Protein AF-E4KNE4-F1 (afdb_monomer)

pLDDT: mean 92.53, std 7.63, range [49.41, 98.31]

Organism: NCBI:txid908337

Radius of gyration: 18.76 Å; Cα contacts (8 Å, |Δi|>4): 241; chains: 1; bounding box: 46×38×56 Å

Mean predicted aligned error: 4.32 Å

Solvent-acce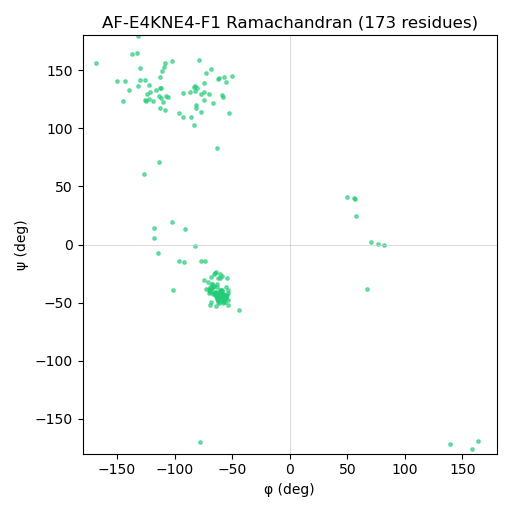ssible surface area (backbone atoms only — not comparable to full-atom values): 9896 Å² total; per-residue (Å²): 133,88,67,91,69,74,70,40,79,49,61,38,44,57,36,98,84,71,42,60,53,45,26,39,52,56,30,75,27,98,87,71,59,53,31,69,47,72,58,52,60,76,44,98,45,29,33,77,43,57,69,45,42,33,38,30,31,17,30,42,90,98,54,81,66,39,79,70,31,33,31,38,28,52,93,82,43,75,47,70,71,48,53,71,67,61,55,60,71,41,33,68,60,39,46,71,41,45,66,60,52,36,53,47,49,50,51,53,44,50,52,54,52,50,51,52,36,69,75,46,79,42,68,74,50,46,52,58,48,49,54,54,57,55,62,48,73,76,63,90,42,58,66,60,48,49,53,53,42,39,51,46,62,74,38,45,69,59,50,53,53,52,49,54,52,52,51,54,53,50,52,68,75,76,111

Secondary structure (DSSP, 8-state):
---SS--EEEE-B--TTS--EEEEEEEEETTTEEEEEEPPPSBTTEEEE-SEEEEEEEB-TTSPPEEEEEEEEETTEEE-S--HHHHHHTHHHHHHTHHHHHHHHHHHHHHHHHHHHHHS--HHHHHHHHHHHHHHTT---HHHHHHHHHHHHHHHHHHHHHHHHHHHHHHHHH-

Structure (mmCIF, N/CA/C/O backbone):
data_AF-E4KNE4-F1
#
_entry.id   AF-E4KNE4-F1
#
loop_
_atom_site.group_PDB
_atom_site.id
_atom_site.type_symbol
_atom_site.label_atom_id
_atom_site.label_alt_id
_atom_site.label_comp_id
_atom_site.label_asym_id
_atom_site.label_entity_id
_atom_site.label_seq_id
_atom_site.pdbx_PDB_ins_code
_atom_site.Cartn_x
_atom_site.Cartn_y
_atom_site.Cartn_z
_atom_site.occupancy
_atom_site.B_iso_or_equiv
_atom_site.auth_seq_id
_atom_site.auth_comp_id
_atom_site.auth_asym_id
_atom_site.auth_atom_id
_atom_site.pdbx_PDB_model_num
ATOM 1 N N . MET A 1 1 ? -19.842 3.241 2.402 1.00 55.75 1 MET A N 1
ATOM 2 C CA . MET A 1 1 ? -19.064 4.285 1.711 1.00 55.75 1 MET A CA 1
ATOM 3 C C . MET A 1 1 ? -18.418 3.631 0.507 1.00 55.75 1 MET A C 1
ATOM 5 O O . MET A 1 1 ? -17.665 2.681 0.690 1.00 55.75 1 MET A O 1
ATOM 9 N N . GLU A 1 2 ? -18.803 4.044 -0.694 1.00 63.12 2 GLU A N 1
ATOM 10 C CA . GLU A 1 2 ? -18.171 3.589 -1.934 1.00 63.12 2 GLU A CA 1
ATOM 11 C C . GLU A 1 2 ? -16.804 4.280 -2.048 1.00 63.12 2 GLU A C 1
ATOM 13 O O . GLU A 1 2 ? -16.702 5.474 -1.768 1.00 63.12 2 GLU A O 1
ATOM 18 N N . ARG A 1 3 ? -15.737 3.525 -2.335 1.00 76.75 3 ARG A N 1
ATOM 19 C CA . ARG A 1 3 ? -14.383 4.087 -2.478 1.00 76.75 3 ARG A CA 1
ATOM 20 C C . ARG A 1 3 ? -14.231 4.661 -3.882 1.00 76.75 3 ARG A C 1
ATOM 22 O O . ARG A 1 3 ? -14.622 3.998 -4.840 1.00 76.75 3 ARG A O 1
ATOM 29 N N . ARG A 1 4 ? -13.644 5.854 -4.008 1.00 79.69 4 ARG A N 1
ATOM 30 C CA . ARG A 1 4 ? -13.434 6.511 -5.308 1.00 79.69 4 ARG A CA 1
ATOM 31 C C . ARG A 1 4 ? -12.396 5.756 -6.132 1.00 79.69 4 ARG A C 1
ATOM 33 O O . ARG A 1 4 ? -12.545 5.609 -7.343 1.00 79.69 4 ARG A O 1
ATOM 40 N N . PHE A 1 5 ? -11.362 5.253 -5.463 1.00 82.12 5 PHE A N 1
ATOM 41 C CA . PHE A 1 5 ? -10.345 4.398 -6.063 1.00 82.12 5 PHE A CA 1
ATOM 42 C C . PHE A 1 5 ? -10.740 2.934 -5.881 1.00 82.12 5 PHE A C 1
ATOM 44 O O . PHE A 1 5 ? -10.730 2.408 -4.767 1.00 82.12 5 PHE A O 1
ATOM 51 N N . SER A 1 6 ? -11.104 2.277 -6.983 1.00 81.44 6 SER A N 1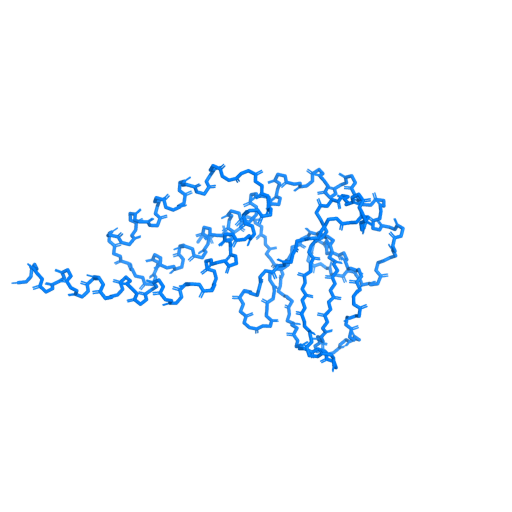
ATOM 52 C CA . SER A 1 6 ? -11.435 0.851 -6.986 1.00 81.44 6 SER A CA 1
ATOM 53 C C . SER A 1 6 ? -10.154 0.018 -6.925 1.00 81.44 6 SER A C 1
ATOM 55 O O . SER A 1 6 ? -9.371 0.058 -7.876 1.00 81.44 6 SER A O 1
ATOM 57 N N . PRO A 1 7 ? -9.916 -0.736 -5.840 1.00 89.00 7 PRO A N 1
ATOM 58 C CA . PRO A 1 7 ? -8.730 -1.563 -5.755 1.00 89.00 7 PRO A CA 1
ATOM 59 C C . PRO A 1 7 ? -8.873 -2.861 -6.537 1.00 89.00 7 PRO A C 1
ATOM 61 O O . PRO A 1 7 ? -9.969 -3.390 -6.725 1.00 89.00 7 PRO A O 1
ATOM 64 N N . ASN A 1 8 ? -7.723 -3.435 -6.861 1.00 92.38 8 ASN A N 1
ATOM 65 C CA . ASN A 1 8 ? -7.583 -4.840 -7.197 1.00 92.38 8 ASN A CA 1
ATOM 66 C C . ASN A 1 8 ? -6.836 -5.535 -6.059 1.00 92.38 8 ASN A C 1
ATOM 68 O O . ASN A 1 8 ? -6.042 -4.920 -5.345 1.00 92.38 8 ASN A O 1
ATOM 72 N N . TYR A 1 9 ? -7.085 -6.826 -5.884 1.00 94.94 9 TYR A N 1
ATOM 73 C CA . TYR A 1 9 ? -6.449 -7.602 -4.829 1.00 94.94 9 TYR A CA 1
ATOM 74 C C . TYR A 1 9 ? -5.493 -8.619 -5.432 1.00 94.94 9 TYR A C 1
ATOM 76 O O . TYR A 1 9 ? -5.874 -9.417 -6.287 1.00 94.94 9 TYR A O 1
ATOM 84 N N . LEU A 1 10 ? -4.248 -8.592 -4.967 1.00 96.31 10 LEU A N 1
ATOM 85 C CA . LEU A 1 10 ? -3.230 -9.562 -5.333 1.00 96.31 10 LEU A CA 1
ATOM 86 C C . LEU A 1 10 ? -2.951 -10.469 -4.139 1.00 96.31 10 LEU A C 1
ATOM 88 O O . LEU A 1 10 ? -2.443 -10.014 -3.115 1.00 96.31 10 LEU A O 1
ATOM 92 N N . SER A 1 11 ? -3.250 -11.756 -4.288 1.00 97.31 11 SER A N 1
ATOM 93 C CA . SER A 1 11 ? -2.850 -12.775 -3.322 1.00 97.31 11 SER A CA 1
ATOM 94 C C . SER A 1 11 ? -1.449 -13.296 -3.641 1.00 97.31 11 SER A C 1
ATOM 96 O O . SER A 1 11 ? -1.154 -13.652 -4.782 1.00 97.31 11 SER A O 1
ATOM 98 N N . LEU A 1 12 ? -0.581 -13.353 -2.636 1.00 97.56 12 LEU A N 1
ATOM 99 C CA . LEU A 1 12 ? 0.756 -13.919 -2.721 1.00 97.56 12 LEU A CA 1
ATOM 100 C C . LEU A 1 12 ? 1.015 -14.872 -1.555 1.00 97.56 12 LEU A C 1
ATOM 102 O O . LEU A 1 12 ? 0.764 -14.544 -0.392 1.00 97.56 12 LEU A O 1
ATOM 106 N N . SER A 1 13 ? 1.615 -16.017 -1.860 1.00 97.38 13 SER A N 1
ATOM 107 C CA . SER A 1 13 ? 2.310 -16.844 -0.876 1.00 97.38 13 SER A CA 1
ATOM 108 C C . SER A 1 13 ? 3.831 -16.653 -0.984 1.00 97.38 13 SER A C 1
ATOM 110 O O . SER A 1 13 ? 4.319 -16.205 -2.031 1.00 97.38 13 SER A O 1
ATOM 112 N N . PRO A 1 14 ? 4.595 -16.958 0.083 1.00 96.44 14 PRO A N 1
ATOM 113 C CA . PRO A 1 14 ? 6.054 -16.893 0.051 1.00 96.44 14 PRO A CA 1
ATOM 114 C C . PRO A 1 14 ? 6.653 -17.766 -1.057 1.00 96.44 14 PRO A C 1
ATOM 116 O O . PRO A 1 14 ? 6.116 -18.829 -1.371 1.00 96.44 14 PRO A O 1
ATOM 119 N N . GLY A 1 15 ? 7.742 -17.292 -1.666 1.00 89.62 15 GLY A N 1
ATOM 120 C CA . GLY A 1 15 ? 8.551 -18.064 -2.608 1.00 89.62 15 GLY A CA 1
ATOM 121 C C . GLY A 1 15 ? 9.479 -19.073 -1.924 1.00 89.62 15 GLY A C 1
ATOM 122 O O . GLY A 1 15 ? 9.408 -19.298 -0.720 1.00 89.62 15 GLY A O 1
ATOM 123 N N . GLU A 1 16 ? 10.396 -19.655 -2.702 1.00 89.00 16 GLU A N 1
ATOM 124 C CA . GLU A 1 16 ? 11.432 -20.578 -2.198 1.00 89.00 16 GLU A CA 1
ATOM 125 C C . GLU A 1 16 ? 12.363 -19.933 -1.158 1.00 89.00 16 GLU A C 1
ATOM 127 O O . GLU A 1 16 ? 12.939 -20.626 -0.327 1.00 89.00 16 GLU A O 1
ATOM 132 N N . ASP A 1 17 ? 12.512 -18.608 -1.198 1.00 93.69 17 ASP A N 1
ATOM 133 C CA . ASP A 1 17 ? 13.310 -17.825 -0.254 1.00 93.69 17 ASP A CA 1
ATOM 134 C C . ASP A 1 17 ? 12.500 -17.318 0.955 1.00 93.69 17 ASP A C 1
ATOM 136 O O . ASP A 1 17 ? 12.975 -16.438 1.676 1.00 93.69 17 ASP A O 1
ATOM 140 N N . ASP A 1 18 ? 11.291 -17.860 1.153 1.00 93.56 18 ASP A N 1
ATOM 141 C CA . ASP A 1 18 ? 10.323 -17.511 2.202 1.00 93.56 18 ASP A CA 1
ATOM 142 C C . ASP A 1 18 ? 9.913 -16.026 2.203 1.00 93.56 18 ASP A C 1
ATOM 144 O O . ASP A 1 18 ? 9.491 -15.454 3.209 1.00 93.56 18 ASP A O 1
ATOM 148 N N . LYS A 1 19 ? 10.026 -15.360 1.046 1.00 95.44 19 LYS A N 1
ATOM 149 C CA . LYS A 1 19 ? 9.662 -13.949 0.898 1.00 95.44 19 LYS A CA 1
ATOM 150 C C . LYS A 1 19 ? 8.455 -13.773 -0.002 1.00 95.44 19 LYS A C 1
ATOM 152 O O . LYS A 1 19 ? 8.282 -14.439 -1.022 1.00 95.44 19 LYS A O 1
ATOM 157 N N . LYS A 1 20 ? 7.643 -12.787 0.363 1.00 96.94 20 LYS A N 1
ATOM 158 C CA . LYS A 1 20 ? 6.603 -12.188 -0.472 1.00 96.94 20 LYS A CA 1
ATOM 159 C C . LYS A 1 20 ? 6.551 -10.695 -0.179 1.00 96.94 20 LYS A C 1
ATOM 161 O O . LYS A 1 20 ? 6.729 -10.292 0.970 1.00 96.94 20 LYS A O 1
ATOM 166 N N . TRP A 1 21 ? 6.365 -9.882 -1.208 1.00 97.81 21 TRP A N 1
ATOM 167 C CA . TRP A 1 21 ? 6.156 -8.447 -1.054 1.00 97.81 21 TRP A CA 1
ATOM 168 C C . TRP A 1 21 ? 5.691 -7.816 -2.362 1.00 97.81 21 TRP A C 1
ATOM 170 O O . TRP A 1 21 ? 5.990 -8.290 -3.462 1.00 97.81 21 TRP A O 1
ATOM 180 N N . VAL A 1 22 ? 5.013 -6.684 -2.212 1.00 98.25 22 VAL A N 1
ATOM 181 C CA . VAL A 1 22 ? 4.649 -5.777 -3.296 1.00 98.25 22 VAL A CA 1
ATOM 182 C C . VAL A 1 22 ? 5.239 -4.415 -2.961 1.00 98.25 22 VAL A C 1
ATOM 184 O O . VAL A 1 22 ? 5.005 -3.890 -1.874 1.00 98.25 22 VAL A O 1
ATOM 187 N N . ALA A 1 23 ? 6.026 -3.853 -3.872 1.00 97.94 23 ALA A N 1
ATOM 188 C CA . ALA A 1 23 ? 6.560 -2.507 -3.742 1.00 97.94 23 ALA A CA 1
ATOM 189 C C . ALA A 1 23 ? 6.057 -1.650 -4.897 1.00 97.94 23 ALA A C 1
ATOM 191 O O . ALA A 1 23 ? 6.267 -1.989 -6.057 1.00 97.94 23 ALA A O 1
ATOM 192 N N . GLU A 1 24 ? 5.411 -0.538 -4.587 1.00 97.69 24 GLU A N 1
ATOM 193 C CA . GLU A 1 24 ? 5.006 0.450 -5.575 1.00 97.69 24 GLU A CA 1
ATOM 194 C C . GLU A 1 24 ? 6.193 1.349 -5.932 1.00 97.69 24 GLU A C 1
ATOM 196 O O . GLU A 1 24 ? 6.931 1.803 -5.052 1.00 97.69 24 GLU A O 1
ATOM 201 N N . ILE A 1 25 ? 6.395 1.596 -7.225 1.00 97.44 25 ILE A N 1
ATOM 202 C CA . ILE A 1 25 ? 7.369 2.569 -7.709 1.00 97.44 25 ILE A CA 1
ATOM 203 C C . ILE A 1 25 ? 6.727 3.951 -7.614 1.00 97.44 25 ILE A C 1
ATOM 205 O O . ILE A 1 25 ? 5.691 4.201 -8.230 1.00 97.44 25 ILE A O 1
ATOM 209 N N . THR A 1 26 ? 7.338 4.849 -6.841 1.00 95.81 26 THR A N 1
ATOM 210 C CA . THR A 1 26 ? 6.769 6.178 -6.547 1.00 95.81 26 THR A CA 1
ATOM 211 C C . THR A 1 26 ? 7.581 7.334 -7.121 1.00 95.81 26 THR A C 1
ATOM 213 O O . THR A 1 26 ? 7.125 8.472 -7.116 1.00 95.81 26 THR A O 1
ATOM 216 N N . GLY A 1 27 ? 8.763 7.063 -7.673 1.00 94.75 27 GLY A N 1
ATOM 217 C CA . GLY A 1 27 ? 9.581 8.082 -8.317 1.00 94.75 27 GLY A CA 1
ATOM 218 C C . GLY A 1 27 ? 11.029 7.641 -8.515 1.00 94.75 27 GLY A C 1
ATOM 219 O O . GLY A 1 27 ? 11.347 6.462 -8.341 1.00 94.75 27 GLY A O 1
ATOM 220 N N . PRO A 1 28 ? 11.920 8.569 -8.888 1.00 94.06 28 PRO A N 1
ATOM 221 C CA . PRO A 1 28 ? 13.344 8.295 -9.005 1.00 94.06 28 PRO A CA 1
ATOM 222 C C . PRO A 1 28 ? 14.001 8.146 -7.626 1.00 94.06 28 PRO A C 1
ATOM 224 O O . PRO A 1 28 ? 13.622 8.812 -6.665 1.00 94.06 28 PRO A O 1
ATOM 227 N N . ASP A 1 29 ? 15.026 7.300 -7.550 1.00 92.19 29 ASP A N 1
ATOM 228 C CA . ASP A 1 29 ? 15.944 7.217 -6.409 1.00 92.19 29 ASP A CA 1
ATOM 229 C C . ASP A 1 29 ? 17.379 7.485 -6.893 1.00 92.19 29 ASP A C 1
ATOM 231 O O . ASP A 1 29 ? 17.798 6.890 -7.894 1.00 92.19 29 ASP A O 1
ATOM 235 N N . PRO A 1 30 ? 18.143 8.364 -6.221 1.00 84.25 30 PRO A N 1
ATOM 236 C CA . PRO A 1 30 ? 19.484 8.743 -6.666 1.00 84.25 30 PRO A CA 1
ATOM 237 C C . PRO A 1 30 ? 20.496 7.587 -6.616 1.00 84.25 30 PRO A C 1
ATOM 239 O O . PRO A 1 30 ? 21.447 7.580 -7.393 1.00 84.25 30 PRO A O 1
ATOM 242 N N . ASN A 1 31 ? 20.282 6.592 -5.752 1.00 87.75 31 ASN A N 1
ATOM 2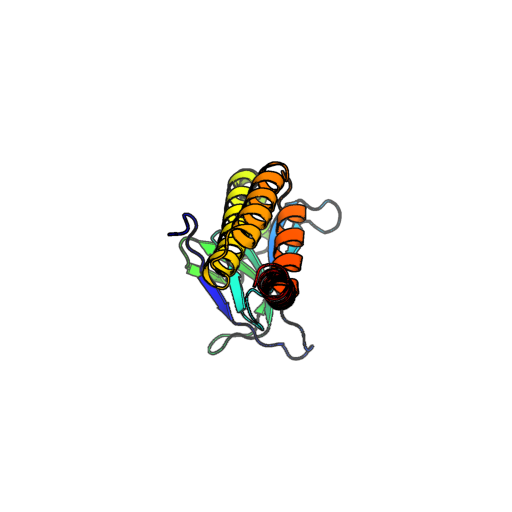43 C CA . ASN A 1 31 ? 21.198 5.474 -5.528 1.00 87.75 31 ASN A CA 1
ATOM 244 C C . ASN A 1 31 ? 20.736 4.195 -6.240 1.00 87.75 31 ASN A C 1
ATOM 246 O O . ASN A 1 31 ? 21.541 3.453 -6.800 1.00 87.75 31 ASN A O 1
ATOM 250 N N . PHE A 1 32 ? 19.428 3.936 -6.237 1.00 82.69 32 PHE A N 1
ATOM 251 C CA . PHE A 1 32 ? 18.824 2.680 -6.689 1.00 82.69 32 PHE A CA 1
ATOM 252 C C . PHE A 1 32 ? 17.885 2.844 -7.886 1.00 82.69 32 PHE A C 1
ATOM 254 O O . PHE A 1 32 ? 17.115 1.925 -8.184 1.00 82.69 32 PHE A O 1
ATOM 261 N N . ARG A 1 33 ? 17.940 4.002 -8.561 1.00 88.25 33 ARG A N 1
ATOM 262 C CA . ARG A 1 33 ? 17.145 4.418 -9.733 1.00 88.25 33 ARG A CA 1
ATOM 263 C C . ARG A 1 33 ? 15.654 4.614 -9.472 1.00 88.25 33 ARG A C 1
ATOM 265 O O . ARG A 1 33 ? 15.095 5.572 -9.994 1.00 88.25 33 ARG A O 1
ATOM 272 N N . PHE A 1 34 ? 15.032 3.774 -8.648 1.00 95.00 34 PHE A N 1
ATOM 273 C CA . PHE A 1 34 ? 13.605 3.826 -8.330 1.00 95.00 34 PHE A CA 1
ATOM 274 C C . PHE A 1 34 ? 13.353 3.894 -6.827 1.00 95.00 34 PHE A C 1
ATOM 276 O O . PHE A 1 34 ? 13.752 2.978 -6.094 1.00 95.00 34 PHE A O 1
ATOM 283 N N . LYS A 1 35 ? 12.615 4.924 -6.403 1.00 95.06 35 LYS A N 1
ATOM 284 C CA . LYS A 1 35 ? 12.023 5.015 -5.071 1.00 95.06 35 LYS A CA 1
ATOM 285 C C . LYS A 1 35 ? 10.900 3.989 -5.001 1.00 95.06 35 LYS A C 1
ATOM 287 O O . LYS A 1 35 ? 10.057 3.904 -5.897 1.00 95.06 35 LYS A O 1
ATOM 292 N N . ARG A 1 36 ? 10.939 3.178 -3.949 1.00 95.19 36 ARG A N 1
ATOM 293 C CA . ARG A 1 36 ? 10.038 2.050 -3.721 1.00 95.19 36 ARG A CA 1
ATOM 294 C C . ARG A 1 36 ? 9.364 2.208 -2.376 1.00 95.19 36 ARG A C 1
ATOM 296 O O . ARG A 1 36 ? 10.043 2.390 -1.371 1.00 95.19 36 ARG A O 1
ATOM 303 N N . VAL A 1 37 ? 8.046 2.083 -2.369 1.00 96.06 37 VAL A N 1
ATOM 304 C CA . VAL A 1 37 ? 7.248 2.029 -1.146 1.00 96.06 37 VAL A CA 1
ATOM 305 C C . VAL A 1 37 ? 6.650 0.634 -1.045 1.00 96.06 37 VAL A C 1
ATOM 307 O O . VAL A 1 37 ? 5.904 0.205 -1.922 1.00 96.06 37 VAL A O 1
ATOM 310 N N . PHE A 1 38 ? 7.012 -0.101 0.005 1.00 96.81 38 PHE A N 1
ATOM 311 C CA . PHE A 1 38 ? 6.468 -1.434 0.250 1.00 96.81 38 PHE A CA 1
ATOM 312 C C . PHE A 1 38 ? 5.036 -1.320 0.758 1.00 96.81 38 PHE A C 1
ATOM 314 O O . PHE A 1 38 ? 4.779 -0.651 1.759 1.00 96.81 38 PHE A O 1
ATOM 321 N N . LEU A 1 39 ? 4.112 -1.982 0.068 1.00 97.31 39 LEU A N 1
ATOM 322 C CA . LEU A 1 39 ? 2.715 -1.993 0.462 1.00 97.31 39 LEU A CA 1
ATOM 323 C C . LEU A 1 39 ? 2.521 -2.898 1.684 1.00 97.31 39 LEU A C 1
ATOM 325 O O . LEU A 1 39 ? 3.099 -3.991 1.732 1.00 97.31 39 LEU A O 1
ATOM 329 N N . PRO A 1 40 ? 1.702 -2.484 2.664 1.00 97.00 40 PRO A N 1
ATOM 330 C CA . PRO A 1 40 ? 1.298 -3.376 3.734 1.00 97.00 40 PRO A CA 1
ATOM 331 C C . PRO A 1 40 ? 0.387 -4.488 3.201 1.00 97.00 40 PRO A C 1
ATOM 333 O O . PRO A 1 40 ? -0.360 -4.306 2.239 1.00 97.00 40 PRO A O 1
ATOM 336 N N . GLU A 1 41 ? 0.434 -5.638 3.867 1.00 95.88 41 GLU A N 1
ATOM 337 C CA . GLU A 1 41 ? -0.573 -6.686 3.711 1.00 95.88 41 GLU A CA 1
ATOM 338 C C . GLU A 1 41 ? -1.907 -6.169 4.269 1.00 95.88 41 GLU A C 1
ATOM 340 O O . GLU A 1 41 ? -1.981 -5.768 5.431 1.00 95.88 41 GLU A O 1
ATOM 345 N N . PHE A 1 42 ? -2.946 -6.151 3.432 1.00 92.25 42 PHE A N 1
ATOM 346 C CA . PHE A 1 42 ? -4.311 -5.811 3.838 1.00 92.25 42 PHE A CA 1
ATOM 347 C C . PHE A 1 42 ? -4.898 -6.925 4.714 1.00 92.25 42 PHE A C 1
ATOM 349 O O . PHE A 1 42 ? -5.489 -6.671 5.760 1.00 92.25 42 PHE A O 1
ATOM 356 N N . GLU A 1 43 ? -4.638 -8.164 4.303 1.00 92.19 43 GLU A N 1
ATOM 357 C CA . GLU A 1 43 ? -4.806 -9.400 5.065 1.00 92.19 43 GLU A CA 1
ATOM 358 C C . GLU A 1 43 ? -3.567 -10.277 4.818 1.00 92.19 43 GLU A C 1
ATOM 360 O O . GLU A 1 43 ? -2.833 -10.016 3.861 1.00 92.19 43 GLU A O 1
ATOM 365 N N . PRO A 1 44 ? -3.299 -11.319 5.625 1.00 94.44 44 PRO A N 1
ATOM 366 C CA . PRO A 1 44 ? -2.153 -12.195 5.401 1.00 94.44 44 PRO A CA 1
ATOM 367 C C . PRO A 1 44 ? -2.099 -12.754 3.968 1.00 94.44 44 PRO A C 1
ATOM 369 O O . PRO A 1 44 ? -2.922 -13.563 3.554 1.00 94.44 44 PRO A O 1
ATOM 372 N N . GLY A 1 45 ? -1.089 -12.332 3.210 1.00 95.69 45 GLY A N 1
ATOM 373 C CA . GLY A 1 45 ? -0.867 -12.682 1.808 1.00 95.69 45 GLY A CA 1
ATOM 374 C C . GLY A 1 45 ? -1.680 -11.872 0.806 1.00 95.69 45 GLY A C 1
ATOM 375 O O . GLY A 1 45 ? -1.512 -12.094 -0.385 1.00 95.69 45 GLY A O 1
ATOM 376 N N . LEU A 1 46 ? -2.522 -10.937 1.234 1.00 97.12 46 LEU A N 1
ATOM 377 C CA . LEU A 1 46 ? -3.380 -10.147 0.361 1.00 97.12 46 LEU A CA 1
ATOM 378 C C . LEU A 1 46 ? -2.908 -8.693 0.312 1.00 97.12 46 LEU A C 1
ATOM 380 O O . LEU A 1 46 ? -2.848 -8.010 1.333 1.00 97.12 46 LEU A O 1
ATOM 384 N N . TYR A 1 47 ? -2.618 -8.205 -0.889 1.00 97.38 47 TYR A N 1
ATOM 385 C CA . TYR A 1 47 ? -2.198 -6.828 -1.130 1.00 97.38 47 TYR A CA 1
ATOM 386 C C . TYR A 1 47 ? -3.270 -6.082 -1.909 1.00 97.38 47 TYR A C 1
ATOM 388 O O . TYR A 1 47 ? -3.781 -6.582 -2.913 1.00 97.38 47 TYR A O 1
ATOM 396 N N . GLU A 1 48 ? -3.579 -4.867 -1.466 1.00 95.81 48 GLU A N 1
ATOM 397 C CA . GLU A 1 48 ? -4.440 -3.957 -2.212 1.00 95.81 48 GLU A CA 1
ATOM 398 C C . GLU A 1 48 ? -3.599 -3.167 -3.228 1.00 95.81 48 GLU A C 1
ATOM 400 O O . GLU A 1 48 ? -2.795 -2.314 -2.849 1.00 95.81 48 GLU A O 1
ATOM 405 N N . ILE A 1 49 ? -3.771 -3.464 -4.516 1.00 95.75 49 ILE A N 1
ATOM 406 C CA . ILE A 1 49 ? -3.047 -2.848 -5.636 1.00 95.75 49 ILE A CA 1
ATOM 407 C C . ILE A 1 49 ? -3.984 -1.972 -6.471 1.00 95.75 49 ILE A C 1
ATOM 409 O O . ILE A 1 49 ? -5.183 -2.223 -6.574 1.00 95.75 49 ILE A O 1
ATOM 413 N N . HIS A 1 50 ? -3.433 -0.925 -7.071 1.00 94.94 50 HIS A N 1
ATOM 414 C CA . HIS A 1 50 ? -4.177 0.059 -7.856 1.00 94.94 50 HIS A CA 1
ATOM 415 C C . HIS A 1 50 ? -3.470 0.286 -9.186 1.00 94.94 50 HIS A C 1
ATOM 417 O O . HIS A 1 50 ? -2.441 -0.331 -9.448 1.00 94.94 50 HIS A O 1
ATOM 423 N N . ASP A 1 51 ? -4.017 1.148 -10.036 1.00 93.81 51 ASP A N 1
ATOM 424 C CA . ASP A 1 51 ? -3.309 1.557 -11.244 1.00 93.81 51 ASP A CA 1
ATOM 425 C C . ASP A 1 51 ? -1.974 2.209 -10.868 1.00 93.81 51 ASP A C 1
ATOM 427 O O . ASP A 1 51 ? -1.906 3.097 -10.013 1.00 93.81 51 ASP A O 1
ATOM 431 N N . GLY A 1 52 ? -0.897 1.726 -11.479 1.00 94.75 52 GLY A N 1
ATOM 432 C CA . GLY A 1 52 ? 0.451 2.072 -11.066 1.00 94.75 52 GLY A CA 1
ATOM 433 C C . GLY A 1 52 ? 1.489 1.057 -11.514 1.00 94.75 52 GLY A C 1
ATOM 434 O O . GLY A 1 52 ? 1.206 0.089 -12.222 1.00 94.75 52 GLY A O 1
ATOM 435 N N . LEU A 1 53 ? 2.724 1.294 -11.090 1.00 97.31 53 LEU A N 1
ATOM 436 C CA . LEU A 1 53 ? 3.857 0.448 -11.418 1.00 97.31 53 LEU A CA 1
ATOM 437 C C . LEU A 1 53 ? 4.422 -0.179 -10.146 1.00 97.31 53 LEU A C 1
ATOM 439 O O . LEU A 1 53 ? 4.657 0.509 -9.153 1.00 97.31 53 LEU A O 1
ATOM 443 N N . TYR A 1 54 ? 4.677 -1.480 -10.194 1.00 98.00 54 TYR A N 1
ATOM 444 C CA . TYR A 1 54 ? 5.076 -2.274 -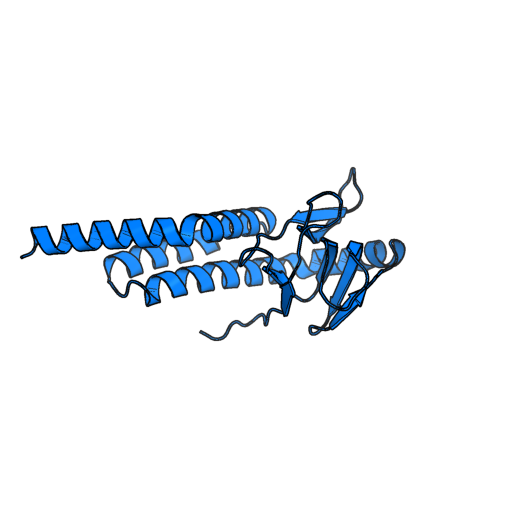9.044 1.00 98.00 54 TYR A CA 1
ATOM 445 C C . TYR A 1 54 ? 6.316 -3.103 -9.349 1.00 98.00 54 TYR A C 1
ATOM 447 O O . TYR A 1 54 ? 6.548 -3.522 -10.480 1.00 98.00 54 TYR A O 1
ATOM 455 N N . GLN A 1 55 ? 7.087 -3.392 -8.310 1.00 98.06 55 GLN A N 1
ATOM 456 C CA . GLN A 1 55 ? 8.001 -4.518 -8.275 1.00 98.06 55 GLN A CA 1
ATOM 457 C C . GLN A 1 55 ? 7.414 -5.570 -7.331 1.00 98.06 55 GLN A C 1
ATOM 459 O O . GLN A 1 55 ? 7.043 -5.253 -6.201 1.00 98.06 55 GLN A O 1
ATOM 464 N N . ILE A 1 56 ? 7.304 -6.812 -7.801 1.00 98.31 56 ILE A N 1
ATOM 465 C CA . ILE A 1 56 ? 6.587 -7.875 -7.089 1.00 98.31 56 ILE A CA 1
ATOM 466 C C . ILE A 1 56 ? 7.490 -9.091 -6.901 1.00 98.31 56 ILE A C 1
ATOM 468 O O . ILE A 1 56 ? 8.268 -9.470 -7.787 1.00 98.31 56 ILE A O 1
ATOM 472 N N . HIS A 1 57 ? 7.377 -9.719 -5.735 1.00 98.06 57 HIS A N 1
ATOM 473 C CA . HIS A 1 57 ? 8.048 -10.969 -5.422 1.00 98.06 57 HIS A CA 1
ATOM 474 C C . HIS A 1 57 ? 7.121 -11.903 -4.641 1.00 98.06 57 HIS A C 1
ATOM 476 O O . HIS A 1 57 ? 6.486 -11.473 -3.681 1.00 98.06 57 HIS A O 1
ATOM 482 N N . GLY A 1 58 ? 7.053 -13.172 -5.045 1.00 97.50 58 GLY A N 1
ATOM 483 C CA . GLY A 1 58 ? 6.213 -14.188 -4.408 1.00 97.50 58 GLY A CA 1
ATOM 484 C C . GLY A 1 58 ? 5.523 -15.108 -5.415 1.00 97.50 58 GLY A C 1
ATOM 485 O O . GLY A 1 58 ? 5.801 -15.075 -6.618 1.00 97.50 58 GLY A O 1
ATOM 486 N N . LEU A 1 59 ? 4.613 -15.939 -4.917 1.00 97.62 59 LEU A N 1
ATOM 487 C CA . LEU A 1 59 ? 3.864 -16.914 -5.708 1.00 97.62 59 LEU A CA 1
ATOM 488 C C . LEU A 1 59 ? 2.390 -16.523 -5.775 1.00 97.62 59 LEU A C 1
ATOM 490 O O . LEU A 1 59 ? 1.789 -16.228 -4.750 1.00 97.62 59 LEU A O 1
ATOM 494 N N . HIS A 1 60 ? 1.801 -16.586 -6.966 1.00 96.50 60 HIS A N 1
ATOM 495 C CA . HIS A 1 60 ? 0.359 -16.466 -7.162 1.00 96.50 60 HIS A CA 1
ATOM 496 C C . HIS A 1 60 ? -0.156 -17.729 -7.868 1.00 96.50 60 HIS A C 1
ATOM 498 O O . HIS A 1 60 ? 0.509 -18.196 -8.801 1.00 96.50 60 HIS A O 1
ATOM 504 N N . PRO A 1 61 ? -1.299 -18.304 -7.452 1.00 94.12 61 PRO A N 1
ATOM 505 C CA . PRO A 1 61 ? -1.835 -19.516 -8.063 1.00 94.12 61 PRO A CA 1
ATOM 506 C C . PRO A 1 61 ? -2.028 -19.388 -9.580 1.00 94.12 61 PRO A C 1
ATOM 508 O O . PRO A 1 61 ? -2.482 -18.366 -10.082 1.00 94.12 61 PRO A O 1
ATOM 511 N N . GLY A 1 62 ? -1.698 -20.448 -10.319 1.00 93.56 62 GLY A N 1
ATOM 512 C CA . GLY A 1 62 ? -1.991 -20.547 -11.754 1.00 93.56 62 GLY A CA 1
ATOM 513 C C . GLY A 1 62 ? -1.082 -19.744 -12.693 1.00 93.56 62 GLY A C 1
ATOM 514 O O . GLY A 1 62 ? -1.278 -19.818 -13.904 1.00 93.56 62 GLY A O 1
ATOM 515 N N . ILE A 1 63 ? -0.076 -19.017 -12.190 1.00 94.38 63 ILE A N 1
ATOM 516 C CA . ILE A 1 63 ? 0.865 -18.247 -13.022 1.00 94.38 63 ILE A CA 1
ATOM 517 C C . ILE A 1 63 ? 2.323 -18.476 -12.610 1.00 94.38 63 ILE A C 1
ATOM 519 O O . ILE A 1 63 ? 2.617 -18.977 -11.526 1.00 94.38 63 ILE A O 1
ATOM 523 N N . THR A 1 64 ? 3.272 -18.085 -13.470 1.00 95.12 64 THR A N 1
ATOM 524 C CA . THR A 1 64 ? 4.702 -18.181 -13.128 1.00 95.12 64 THR A CA 1
ATOM 525 C C . THR A 1 64 ? 5.039 -17.300 -11.917 1.00 95.12 64 THR A C 1
ATOM 527 O O . THR A 1 64 ? 4.529 -16.175 -11.866 1.00 95.12 64 THR A O 1
ATOM 530 N N . PRO A 1 65 ? 5.930 -17.733 -11.003 1.00 96.38 65 PRO A N 1
ATOM 531 C CA . PRO A 1 65 ? 6.364 -16.941 -9.849 1.00 96.38 65 PRO A CA 1
ATOM 532 C C . PRO A 1 65 ? 6.809 -15.523 -10.210 1.00 96.38 65 PRO A C 1
ATOM 534 O O . PRO A 1 65 ? 7.438 -15.315 -11.250 1.00 96.38 65 PRO A O 1
ATOM 537 N N . PHE A 1 66 ? 6.539 -14.558 -9.334 1.00 97.44 66 PHE A N 1
ATOM 538 C CA . PHE A 1 66 ? 7.113 -13.220 -9.430 1.00 97.44 66 PHE A CA 1
ATOM 539 C C . PHE A 1 66 ? 8.523 -13.234 -8.834 1.00 97.44 66 PHE A C 1
ATOM 541 O O . PHE A 1 66 ? 8.707 -13.483 -7.642 1.00 97.44 66 PHE A O 1
ATOM 548 N N . LYS A 1 67 ? 9.541 -12.942 -9.650 1.00 96.06 67 LYS A N 1
ATOM 549 C CA . LYS A 1 67 ? 10.951 -12.906 -9.224 1.00 96.06 67 LYS A CA 1
ATOM 550 C C . LYS A 1 67 ? 11.511 -11.482 -9.286 1.00 96.06 67 LYS A C 1
ATOM 552 O O . LYS A 1 67 ? 12.337 -11.185 -10.141 1.00 96.06 67 LYS A O 1
ATOM 557 N N . LYS A 1 68 ? 11.065 -10.610 -8.367 1.00 95.62 68 LYS A N 1
ATOM 558 C CA . LYS A 1 68 ? 11.405 -9.164 -8.352 1.00 95.62 68 LYS A CA 1
ATOM 559 C C . LYS A 1 68 ? 11.024 -8.484 -9.670 1.00 95.62 68 LYS A C 1
ATOM 561 O O . LYS A 1 68 ? 11.758 -7.658 -10.210 1.00 95.62 68 LYS A O 1
ATOM 566 N N . GLU A 1 69 ? 9.881 -8.900 -10.188 1.00 96.06 69 GLU A N 1
ATOM 567 C CA . GLU A 1 69 ? 9.400 -8.592 -11.524 1.00 96.06 69 GLU A CA 1
ATOM 568 C C . GLU A 1 69 ? 8.710 -7.231 -11.536 1.00 96.06 69 GLU A C 1
ATOM 570 O O . GLU A 1 69 ? 7.911 -6.942 -10.643 1.00 96.06 69 GLU A O 1
ATOM 575 N N . TYR A 1 70 ? 9.000 -6.411 -12.547 1.00 98.19 70 TYR A N 1
ATOM 576 C CA . TYR A 1 70 ? 8.255 -5.179 -12.773 1.00 98.19 70 TYR A CA 1
ATOM 577 C C . TYR A 1 70 ? 6.911 -5.493 -13.423 1.00 98.19 70 TYR A C 1
ATOM 579 O O . TYR A 1 70 ? 6.843 -6.220 -14.415 1.00 98.19 70 TYR A O 1
ATOM 587 N N . CYS A 1 71 ? 5.853 -4.943 -12.844 1.00 98.00 71 CYS A N 1
ATOM 588 C CA . CYS A 1 71 ? 4.481 -5.121 -13.288 1.00 98.00 71 CYS A CA 1
ATOM 589 C C . CYS A 1 71 ? 3.818 -3.749 -13.411 1.00 98.00 71 CYS A C 1
ATOM 591 O O . CYS A 1 71 ? 4.049 -2.874 -12.575 1.00 98.00 71 CYS A O 1
ATOM 593 N N . MET A 1 72 ? 2.984 -3.567 -14.428 1.00 97.00 72 MET A N 1
ATOM 594 C CA . MET A 1 72 ? 2.169 -2.369 -14.606 1.00 97.00 72 MET A CA 1
ATOM 595 C C . MET A 1 72 ? 0.708 -2.754 -14.450 1.00 97.00 72 MET A C 1
ATOM 597 O O . MET A 1 72 ? 0.240 -3.685 -15.094 1.00 97.00 72 MET A O 1
ATOM 601 N N . VAL A 1 73 ? -0.009 -2.049 -13.590 1.00 95.56 73 VAL A N 1
ATOM 602 C CA . VAL A 1 73 ? -1.450 -2.201 -13.421 1.00 95.56 73 VAL A CA 1
ATOM 603 C C . VAL A 1 73 ? -2.114 -0.998 -14.069 1.00 95.56 73 VAL A C 1
ATOM 605 O O . VAL A 1 73 ? -1.748 0.143 -13.789 1.00 95.56 73 VAL A O 1
ATOM 608 N N . ASN A 1 74 ? -3.061 -1.252 -14.962 1.00 92.56 74 ASN A N 1
ATOM 609 C CA . ASN A 1 74 ? -3.825 -0.216 -15.643 1.00 92.56 74 ASN A CA 1
ATOM 610 C C . ASN A 1 74 ? -5.256 -0.709 -15.848 1.00 92.56 74 ASN A C 1
ATOM 612 O O . ASN A 1 74 ? -5.464 -1.775 -16.434 1.00 92.56 74 ASN A O 1
ATOM 616 N N . ARG A 1 75 ? -6.240 0.049 -15.355 1.00 88.25 75 ARG A N 1
ATOM 617 C CA . ARG A 1 75 ? -7.665 -0.306 -15.357 1.00 88.25 75 ARG A CA 1
ATOM 618 C C . ARG A 1 75 ? -7.909 -1.712 -14.805 1.00 88.25 75 ARG A C 1
ATOM 620 O O . ARG A 1 75 ? -8.684 -2.484 -15.363 1.00 88.25 75 ARG A O 1
ATOM 627 N N . GLY A 1 76 ? -7.191 -2.053 -13.735 1.00 85.00 76 GLY A N 1
ATOM 628 C CA . GLY A 1 76 ? -7.256 -3.358 -13.070 1.00 85.00 76 GLY A CA 1
ATOM 629 C C . GLY A 1 76 ? -6.661 -4.544 -13.829 1.00 85.00 76 GLY A C 1
ATOM 630 O O . GLY A 1 76 ? -6.666 -5.660 -13.315 1.00 85.00 76 GLY A O 1
ATOM 631 N N . HIS A 1 77 ? -6.082 -4.328 -15.009 1.00 91.81 77 HIS A N 1
ATOM 632 C CA . HIS A 1 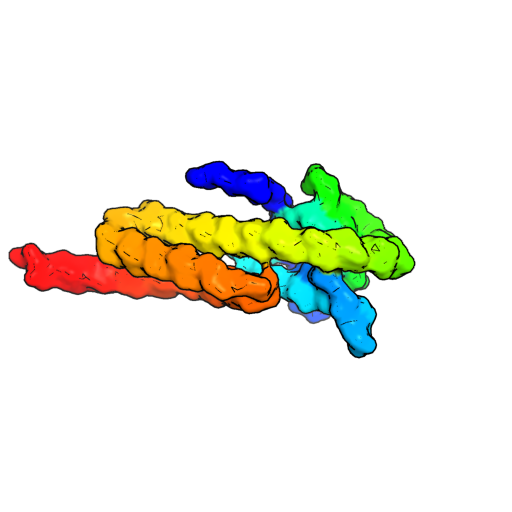77 ? -5.308 -5.349 -15.700 1.00 91.81 77 HIS A CA 1
ATOM 633 C C . HIS A 1 77 ? -3.824 -5.236 -15.338 1.00 91.81 77 HIS A C 1
ATOM 635 O O . HIS A 1 77 ? -3.242 -4.156 -15.442 1.00 91.81 77 HIS A O 1
ATOM 641 N N . MET A 1 78 ? -3.199 -6.355 -14.960 1.00 95.62 78 MET A N 1
ATOM 642 C CA . MET A 1 78 ? -1.763 -6.422 -14.686 1.00 95.62 78 MET A CA 1
ATOM 643 C C . MET A 1 78 ? -0.990 -6.911 -15.914 1.00 95.62 78 MET A C 1
ATOM 645 O O . MET A 1 78 ? -1.074 -8.075 -16.302 1.00 95.62 78 MET A O 1
ATOM 649 N N . GLU A 1 79 ? -0.174 -6.033 -16.483 1.00 96.69 79 GLU A N 1
ATOM 650 C CA . GLU A 1 79 ? 0.906 -6.395 -17.391 1.00 96.69 79 GLU A CA 1
ATOM 651 C C . GLU A 1 79 ? 2.142 -6.823 -16.593 1.00 96.69 79 GLU A C 1
ATOM 653 O O . GLU A 1 79 ? 2.573 -6.159 -15.646 1.00 96.69 79 GLU A O 1
ATOM 658 N N . ARG A 1 80 ? 2.713 -7.959 -16.985 1.00 97.06 80 ARG A N 1
ATOM 659 C CA . ARG A 1 80 ? 3.817 -8.637 -16.308 1.00 97.06 80 ARG A CA 1
ATOM 660 C C . ARG A 1 80 ? 5.113 -8.517 -17.099 1.00 97.06 80 ARG A C 1
ATOM 662 O O . ARG A 1 80 ? 5.088 -8.401 -18.319 1.00 97.06 80 ARG A O 1
ATOM 669 N N . ARG A 1 81 ? 6.248 -8.636 -16.404 1.00 96.50 81 ARG A N 1
ATOM 670 C CA . ARG A 1 81 ? 7.609 -8.576 -16.976 1.00 96.50 81 ARG A CA 1
ATOM 671 C C . ARG A 1 81 ? 7.866 -7.293 -17.771 1.00 96.50 81 ARG A C 1
ATOM 673 O O . ARG A 1 81 ? 8.521 -7.326 -18.812 1.00 96.50 81 ARG A O 1
ATOM 680 N N . VAL A 1 82 ? 7.374 -6.171 -17.250 1.00 97.44 82 VAL A N 1
ATOM 681 C CA . VAL A 1 82 ? 7.565 -4.850 -17.852 1.00 97.44 82 VAL A CA 1
ATOM 682 C C . VAL A 1 82 ? 9.069 -4.565 -17.974 1.00 97.44 82 VAL A C 1
ATOM 684 O O . VAL A 1 82 ? 9.798 -4.695 -16.983 1.00 97.44 82 VAL A O 1
ATOM 687 N N . PRO A 1 83 ? 9.573 -4.203 -19.167 1.00 96.69 83 PRO A N 1
ATOM 688 C CA . PRO A 1 83 ? 10.990 -3.933 -19.355 1.00 96.69 83 PRO A CA 1
ATOM 689 C C . PRO A 1 83 ? 11.478 -2.769 -18.493 1.00 96.69 83 PRO A C 1
ATOM 691 O O . PRO A 1 83 ? 10.806 -1.751 -18.344 1.00 96.69 83 PRO A O 1
ATOM 694 N N . TYR A 1 84 ? 12.705 -2.880 -17.988 1.00 94.88 84 TYR A N 1
ATOM 695 C CA . TYR A 1 84 ? 13.328 -1.851 -17.150 1.00 94.88 84 TYR A CA 1
ATOM 696 C C . TYR A 1 84 ? 13.367 -0.461 -17.818 1.00 94.88 84 TYR A C 1
ATOM 698 O O . TYR A 1 84 ? 13.168 0.548 -17.147 1.00 94.88 84 TYR A O 1
ATOM 706 N N . GLY A 1 85 ? 13.582 -0.399 -19.139 1.00 95.38 85 GLY A N 1
ATOM 707 C CA . GLY A 1 85 ? 13.534 0.857 -19.900 1.00 95.38 85 GLY A CA 1
ATOM 708 C C . GLY A 1 85 ? 12.157 1.525 -19.849 1.00 95.38 85 GLY A C 1
ATOM 709 O O . GLY A 1 85 ? 12.066 2.705 -19.532 1.00 95.38 85 GLY A O 1
ATOM 710 N N . SER A 1 86 ? 11.087 0.749 -20.029 1.00 95.88 86 SER A N 1
ATOM 711 C CA . SER A 1 86 ? 9.704 1.237 -19.942 1.00 95.88 86 SER A CA 1
ATOM 712 C C . SER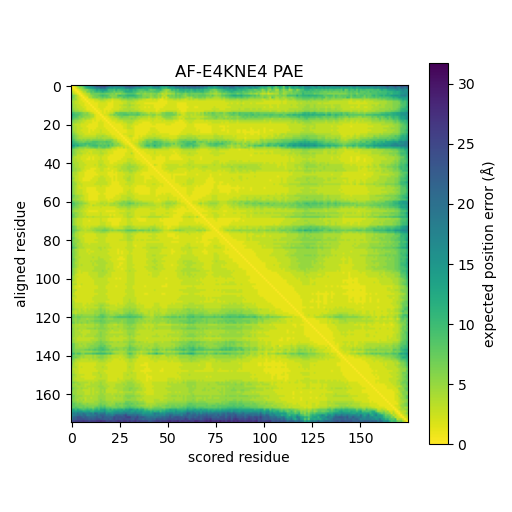 A 1 86 ? 9.358 1.752 -18.543 1.00 95.88 86 SER A C 1
ATOM 714 O O . SER A 1 86 ? 8.635 2.733 -18.399 1.00 95.88 86 SER A O 1
ATOM 716 N N . VAL A 1 87 ? 9.926 1.142 -17.496 1.00 96.00 87 VAL A N 1
ATOM 717 C CA . VAL A 1 87 ? 9.797 1.648 -16.120 1.00 96.00 87 VAL A CA 1
ATOM 718 C C . VAL A 1 87 ? 10.442 3.030 -15.962 1.00 96.00 87 VAL A C 1
ATOM 720 O O . VAL A 1 87 ? 9.863 3.898 -15.313 1.00 96.00 87 VAL A O 1
ATOM 723 N N . ILE A 1 88 ? 11.619 3.254 -16.558 1.00 95.44 88 ILE A N 1
ATOM 724 C CA . ILE A 1 88 ? 12.286 4.568 -16.537 1.00 95.44 88 ILE A CA 1
ATOM 725 C C . ILE A 1 88 ? 11.438 5.611 -17.263 1.00 95.44 88 ILE A C 1
ATOM 727 O O . ILE A 1 88 ? 11.227 6.702 -16.737 1.00 95.44 88 ILE A O 1
ATOM 731 N N . GLU A 1 89 ? 10.943 5.273 -18.452 1.00 95.81 89 GLU A N 1
ATOM 732 C CA . GLU A 1 89 ? 10.105 6.160 -19.266 1.00 95.81 89 GLU A CA 1
ATOM 733 C C . GLU A 1 89 ? 8.808 6.556 -18.545 1.00 95.81 89 GLU A C 1
ATOM 735 O O . GLU A 1 89 ? 8.305 7.662 -18.737 1.00 95.81 89 GLU A O 1
ATOM 740 N N . ALA A 1 90 ? 8.300 5.697 -17.656 1.00 95.06 90 ALA A N 1
ATOM 741 C CA . ALA A 1 90 ? 7.106 5.959 -16.861 1.00 95.06 90 ALA A CA 1
ATOM 742 C C . ALA A 1 90 ? 7.330 6.907 -15.663 1.00 95.06 90 ALA A C 1
ATOM 744 O O . ALA A 1 90 ? 6.352 7.408 -15.102 1.00 95.06 90 ALA A O 1
ATOM 745 N N . LEU A 1 91 ? 8.577 7.184 -15.252 1.00 94.75 91 LEU A N 1
ATOM 746 C CA . LEU A 1 91 ? 8.870 7.960 -14.035 1.00 94.75 91 LEU A CA 1
ATOM 747 C C . LEU A 1 91 ? 8.195 9.343 -13.973 1.00 94.75 91 LEU A C 1
ATOM 749 O O . LEU A 1 91 ? 7.637 9.651 -12.917 1.00 94.75 91 LEU A O 1
ATOM 753 N N . PRO A 1 92 ? 8.166 10.161 -15.047 1.00 94.56 92 PRO A N 1
ATOM 754 C CA . PRO A 1 92 ? 7.483 11.454 -15.007 1.00 94.56 92 PRO A CA 1
ATOM 755 C C . PRO A 1 92 ? 5.987 11.324 -14.696 1.00 94.56 92 PRO A C 1
ATOM 757 O O . PRO A 1 92 ? 5.446 12.099 -13.910 1.00 94.56 92 PRO A O 1
ATOM 760 N N . TYR A 1 93 ? 5.325 10.307 -15.257 1.00 94.19 93 TYR A N 1
ATOM 761 C CA . TYR A 1 93 ? 3.910 10.034 -14.999 1.00 94.19 93 TYR A CA 1
ATOM 762 C C . TYR A 1 93 ? 3.679 9.541 -13.568 1.00 94.19 93 TYR A C 1
ATOM 764 O O . TYR A 1 93 ? 2.734 9.971 -12.913 1.00 94.19 93 TYR A O 1
ATOM 772 N N . ILE A 1 94 ? 4.571 8.686 -13.058 1.00 94.06 94 ILE A N 1
ATOM 773 C CA . ILE A 1 94 ? 4.527 8.185 -11.677 1.00 94.06 94 ILE A CA 1
ATOM 774 C C . ILE A 1 94 ? 4.635 9.334 -10.667 1.00 94.06 94 ILE A C 1
ATOM 776 O O . ILE A 1 94 ? 3.901 9.341 -9.678 1.00 94.06 94 ILE A O 1
ATOM 780 N N . GLN A 1 95 ? 5.526 10.298 -10.919 1.00 93.62 95 GLN A N 1
ATOM 781 C CA . GLN A 1 95 ? 5.689 11.482 -10.073 1.00 93.62 95 GLN A CA 1
ATOM 782 C C . GLN A 1 95 ? 4.482 12.422 -10.169 1.00 93.62 95 GLN A C 1
ATOM 784 O O . GLN A 1 95 ? 4.024 12.935 -9.152 1.00 93.62 95 GLN A O 1
ATOM 789 N N . ALA A 1 96 ? 3.934 12.620 -11.372 1.00 94.31 96 ALA A N 1
ATOM 790 C CA . ALA A 1 96 ? 2.736 13.436 -11.570 1.00 94.31 96 ALA A CA 1
ATOM 791 C C . ALA A 1 96 ? 1.486 12.852 -10.883 1.00 94.31 96 ALA A C 1
ATOM 793 O O . ALA A 1 96 ? 0.567 13.600 -10.561 1.00 94.31 96 ALA A O 1
ATOM 794 N N . TYR A 1 97 ? 1.462 11.537 -10.639 1.00 93.00 97 TYR A N 1
ATOM 795 C CA . TYR A 1 97 ? 0.376 10.827 -9.956 1.00 93.00 97 TYR A CA 1
ATOM 796 C C . TYR A 1 97 ? 0.447 10.895 -8.417 1.00 93.00 97 TYR A C 1
ATOM 798 O O . TYR A 1 97 ? -0.405 10.341 -7.721 1.00 93.00 97 TYR A O 1
ATOM 806 N N . GLU A 1 98 ? 1.465 11.546 -7.849 1.00 93.56 98 GLU A N 1
ATOM 807 C CA . GLU A 1 98 ? 1.654 11.612 -6.397 1.00 93.56 98 GLU A CA 1
ATOM 808 C C . GLU A 1 98 ? 0.432 12.168 -5.633 1.00 93.56 98 GLU A C 1
ATOM 810 O O . GLU A 1 98 ? 0.028 11.529 -4.659 1.00 93.56 98 GLU A O 1
ATOM 815 N N . PRO A 1 99 ? -0.240 13.257 -6.060 1.00 94.31 99 PRO A N 1
ATOM 816 C CA . PRO A 1 99 ? -1.423 13.753 -5.350 1.00 94.31 99 PRO A CA 1
ATOM 817 C C . PRO A 1 99 ? -2.566 12.728 -5.284 1.00 94.31 99 PRO A C 1
ATOM 819 O O . PRO A 1 99 ? -3.178 12.533 -4.235 1.00 94.31 99 PRO A O 1
ATOM 822 N N . GLN A 1 100 ? -2.824 12.014 -6.381 1.00 93.75 100 GLN A N 1
ATOM 823 C CA . GLN A 1 100 ? -3.851 10.973 -6.446 1.00 93.75 100 GLN A CA 1
ATOM 824 C C . GLN A 1 100 ? -3.459 9.758 -5.601 1.00 93.75 100 GLN A C 1
ATOM 826 O O . GLN A 1 100 ? -4.308 9.148 -4.953 1.00 93.75 100 GLN A O 1
ATOM 831 N N . ARG A 1 101 ? -2.165 9.416 -5.560 1.00 94.38 101 ARG A N 1
ATOM 832 C CA . ARG A 1 101 ? -1.641 8.375 -4.670 1.00 94.38 101 ARG A CA 1
ATOM 833 C C . ARG A 1 101 ? -1.901 8.724 -3.206 1.00 94.38 101 ARG A C 1
ATOM 835 O O . ARG A 1 101 ? -2.345 7.856 -2.460 1.00 94.38 101 ARG A O 1
ATOM 842 N N . GLN A 1 102 ? -1.648 9.968 -2.807 1.00 95.44 102 GLN A N 1
ATOM 843 C CA . GLN A 1 102 ? -1.909 10.445 -1.450 1.00 95.44 102 GLN A CA 1
ATOM 844 C C . GLN A 1 102 ? -3.400 10.369 -1.115 1.00 95.44 102 GLN A C 1
ATOM 846 O O . GLN A 1 102 ? -3.760 9.773 -0.103 1.00 95.44 102 GLN A O 1
ATOM 851 N N . GLU A 1 103 ? -4.268 10.890 -1.985 1.00 94.94 103 GLU A N 1
ATOM 852 C CA . GLU A 1 103 ? -5.726 10.830 -1.813 1.00 94.94 103 GLU A CA 1
ATOM 853 C C . GLU A 1 103 ? -6.216 9.385 -1.652 1.00 94.94 103 GLU A C 1
ATOM 855 O O . GLU A 1 103 ? -6.930 9.062 -0.702 1.00 94.94 103 GLU A O 1
ATOM 860 N N . ARG A 1 104 ? -5.737 8.480 -2.509 1.00 95.00 104 ARG A N 1
ATOM 861 C CA . ARG A 1 104 ? -6.040 7.051 -2.431 1.00 95.00 104 ARG A CA 1
ATOM 862 C C . ARG A 1 104 ? -5.644 6.440 -1.088 1.00 95.00 104 ARG A C 1
ATOM 864 O O . ARG A 1 104 ? -6.443 5.720 -0.495 1.00 95.00 104 ARG A O 1
ATOM 871 N N . ILE A 1 105 ? -4.427 6.691 -0.600 1.00 96.44 105 ILE A N 1
ATOM 872 C CA . ILE A 1 105 ? -3.978 6.116 0.679 1.00 96.44 105 ILE A CA 1
ATOM 873 C C . ILE A 1 105 ? -4.798 6.697 1.839 1.00 96.44 105 ILE A C 1
ATOM 875 O O . ILE A 1 105 ? -5.166 5.964 2.759 1.00 96.44 105 ILE A O 1
ATOM 879 N N . ARG A 1 106 ? -5.164 7.986 1.778 1.00 96.12 106 ARG A N 1
ATOM 880 C CA . ARG A 1 106 ? -6.080 8.587 2.758 1.00 96.12 106 ARG A CA 1
ATOM 881 C C . ARG A 1 106 ? -7.437 7.886 2.754 1.00 96.12 106 ARG A C 1
ATOM 883 O O . ARG A 1 106 ? -7.935 7.535 3.819 1.00 96.12 106 ARG A O 1
ATOM 890 N N . GLU A 1 107 ? -8.006 7.613 1.580 1.00 94.88 107 GLU A N 1
ATOM 891 C CA . GLU A 1 107 ? -9.255 6.851 1.465 1.00 94.88 107 GLU A CA 1
ATOM 892 C C . GLU A 1 107 ? -9.136 5.438 2.047 1.00 94.88 107 GLU A C 1
ATOM 894 O O . GLU A 1 107 ? -10.066 4.978 2.710 1.00 94.88 107 GLU A O 1
ATOM 899 N N . GLN A 1 108 ? -8.000 4.757 1.858 1.00 95.06 108 GLN A N 1
ATOM 900 C CA . GLN A 1 108 ? -7.747 3.441 2.458 1.00 95.06 108 GLN A CA 1
ATOM 901 C C . GLN A 1 108 ? -7.738 3.507 3.992 1.00 95.06 108 GLN A C 1
ATOM 903 O O . GLN A 1 108 ? -8.397 2.697 4.649 1.00 95.06 108 GLN A O 1
ATOM 908 N N . ILE A 1 109 ? -7.040 4.489 4.570 1.00 96.62 109 ILE A N 1
ATOM 909 C CA . ILE A 1 109 ? -6.996 4.710 6.023 1.00 96.62 109 ILE A CA 1
ATOM 910 C C . ILE A 1 109 ? -8.402 5.021 6.549 1.00 96.62 109 ILE A C 1
ATOM 912 O O . ILE A 1 109 ? -8.879 4.355 7.469 1.00 96.62 109 ILE A O 1
ATOM 916 N N . THR A 1 110 ? -9.102 5.974 5.929 1.00 95.69 110 THR A N 1
ATOM 917 C CA . THR A 1 110 ? -10.472 6.356 6.295 1.00 95.69 110 THR A CA 1
ATOM 918 C C . THR A 1 110 ? -11.435 5.177 6.193 1.00 95.69 110 THR A C 1
ATOM 920 O O . THR A 1 110 ? -12.279 4.998 7.071 1.00 95.69 110 THR A O 1
ATOM 923 N N . TYR A 1 111 ? -11.303 4.334 5.165 1.00 94.44 111 TYR A N 1
ATOM 924 C CA . TYR A 1 111 ? -12.103 3.121 5.021 1.00 94.44 111 TYR A CA 1
ATOM 925 C C . TYR A 1 111 ? -11.919 2.181 6.216 1.00 94.44 111 TYR A C 1
ATOM 927 O O . TYR A 1 111 ? -12.917 1.755 6.796 1.00 94.44 111 TYR A O 1
ATOM 935 N N . ILE A 1 112 ? -10.677 1.898 6.625 1.00 94.88 112 ILE A N 1
ATOM 936 C CA . ILE A 1 112 ? -10.390 1.017 7.769 1.00 94.88 112 ILE A CA 1
ATOM 937 C C . ILE A 1 112 ? -10.920 1.622 9.071 1.00 94.88 112 ILE A C 1
ATOM 939 O O . ILE A 1 112 ? -11.571 0.927 9.848 1.00 94.88 112 ILE A O 1
ATOM 943 N N . LEU A 1 113 ? -10.700 2.919 9.289 1.00 96.06 113 LEU A N 1
ATOM 944 C CA . LEU A 1 113 ? -11.232 3.638 10.446 1.00 96.06 113 LEU A CA 1
ATOM 945 C C . LEU A 1 113 ? -12.766 3.551 10.517 1.00 96.06 113 LEU A C 1
ATOM 947 O O . LEU A 1 113 ? -13.327 3.271 11.573 1.00 96.06 113 LEU A O 1
ATOM 951 N N . ASN A 1 114 ? -13.456 3.691 9.386 1.00 94.44 114 ASN A N 1
ATOM 952 C CA . ASN A 1 114 ? -14.911 3.544 9.329 1.00 94.44 114 ASN A CA 1
ATOM 953 C C . ASN A 1 114 ? -15.386 2.102 9.579 1.00 94.44 114 ASN A C 1
ATOM 955 O O . ASN A 1 114 ? -16.490 1.920 10.091 1.00 94.44 114 ASN A O 1
ATOM 959 N N . GLN A 1 115 ? -14.583 1.077 9.262 1.00 93.38 115 GLN A N 1
ATOM 960 C CA . GLN A 1 115 ? -14.900 -0.296 9.678 1.00 93.38 115 GLN A CA 1
ATOM 961 C C . GLN A 1 115 ? -14.879 -0.426 11.206 1.00 93.38 115 GLN A C 1
ATOM 963 O O . GLN A 1 115 ? -15.782 -1.043 11.761 1.00 93.38 115 GLN A O 1
ATOM 968 N N . ILE A 1 116 ? -13.915 0.210 11.887 1.00 93.94 116 ILE A N 1
ATOM 969 C CA . ILE A 1 116 ? -13.854 0.220 13.359 1.00 93.94 116 ILE A CA 1
ATOM 970 C C . ILE A 1 116 ? -15.088 0.925 13.944 1.00 93.94 116 ILE A C 1
ATOM 972 O O . ILE A 1 116 ? -15.716 0.365 14.838 1.00 93.94 116 ILE A O 1
ATOM 976 N N . LYS A 1 117 ? -15.485 2.096 13.409 1.00 93.25 117 LYS A N 1
ATOM 977 C CA . LYS A 1 117 ? -16.730 2.792 13.817 1.00 93.25 117 LYS A CA 1
ATOM 978 C C . LYS A 1 117 ? -17.943 1.874 13.713 1.00 93.25 117 LYS A C 1
ATOM 980 O O . LYS A 1 117 ? -18.739 1.784 14.634 1.00 93.25 117 LYS A O 1
ATOM 985 N N . LYS A 1 118 ? -18.068 1.175 12.583 1.00 92.25 118 LYS A N 1
ATOM 986 C CA . LYS A 1 118 ? -19.196 0.278 12.318 1.00 92.25 118 LYS A CA 1
ATOM 987 C C . LYS A 1 118 ? -19.220 -0.930 13.259 1.00 92.25 118 LYS A C 1
ATOM 989 O O . LYS A 1 118 ? -20.295 -1.407 13.601 1.00 92.25 118 LYS A O 1
ATOM 994 N N . GLU A 1 119 ? -18.057 -1.452 13.634 1.00 94.06 119 GLU A N 1
ATOM 995 C CA . GLU A 1 119 ? -17.950 -2.589 14.554 1.00 94.06 119 GLU A CA 1
ATOM 996 C C . GLU A 1 119 ? -18.248 -2.197 16.009 1.00 94.06 119 GLU A C 1
ATOM 998 O O . GLU A 1 119 ? -18.765 -3.005 16.779 1.00 94.06 119 GLU A O 1
ATOM 1003 N N . LEU A 1 120 ? -17.940 -0.955 16.380 1.00 91.06 120 LEU A N 1
ATOM 1004 C CA . LEU A 1 120 ? -18.055 -0.420 17.732 1.00 91.06 120 LEU A CA 1
ATOM 1005 C C . LEU A 1 120 ? -18.891 0.858 17.719 1.00 91.06 120 LEU A C 1
ATOM 1007 O O . LEU A 1 120 ? -18.387 1.929 18.055 1.00 91.06 120 LEU A O 1
ATOM 1011 N N . ASP A 1 121 ? -20.146 0.728 17.289 1.00 89.50 121 ASP A N 1
ATOM 1012 C CA . ASP A 1 121 ? -21.085 1.838 17.097 1.00 89.50 121 ASP A CA 1
ATOM 1013 C C . ASP A 1 121 ? -21.400 2.550 18.426 1.00 89.50 121 ASP A C 1
ATOM 1015 O O . ASP A 1 121 ? -22.354 2.227 19.133 1.00 89.50 121 ASP A O 1
ATOM 1019 N N . HIS A 1 122 ? -20.517 3.471 18.815 1.00 92.88 122 HIS A N 1
ATOM 1020 C CA . HIS A 1 122 ? -20.549 4.189 20.081 1.00 92.88 122 HIS A CA 1
ATOM 1021 C C . HIS A 1 122 ? -19.927 5.581 19.921 1.00 92.88 122 HIS A C 1
ATOM 1023 O O . HIS A 1 122 ? -18.887 5.741 19.282 1.00 92.88 122 HIS A O 1
ATOM 1029 N N . GLU A 1 123 ? -20.517 6.587 20.568 1.00 91.94 123 GLU A N 1
ATOM 1030 C CA . GLU A 1 123 ? -20.129 8.002 20.459 1.00 91.94 123 GLU A CA 1
ATOM 1031 C C . GLU A 1 123 ? -18.638 8.248 20.742 1.00 91.94 123 GLU A C 1
ATOM 1033 O O . GLU A 1 123 ? -17.936 8.752 19.873 1.00 91.94 123 GLU A O 1
ATOM 1038 N N . LEU A 1 124 ? -18.119 7.767 21.879 1.00 90.06 124 LEU A N 1
ATOM 1039 C CA . LEU A 1 124 ? -16.687 7.864 22.220 1.00 90.06 124 LEU A CA 1
ATOM 1040 C C . LEU A 1 124 ? -15.743 7.314 21.135 1.00 90.06 124 LEU A C 1
ATOM 1042 O O . LEU A 1 124 ? -14.674 7.864 20.887 1.00 90.06 124 LEU A O 1
ATOM 1046 N N . VAL A 1 125 ? -16.121 6.208 20.488 1.00 93.25 125 VAL A N 1
ATOM 1047 C CA . VAL A 1 125 ? -15.323 5.619 19.403 1.00 93.25 125 VAL A CA 1
ATOM 1048 C C . VAL A 1 125 ? -15.435 6.484 18.149 1.00 93.25 125 VAL A C 1
ATOM 1050 O O . VAL A 1 125 ? -14.455 6.683 17.429 1.00 93.25 125 VAL A O 1
ATOM 1053 N N . ASN A 1 126 ? -16.625 7.028 17.898 1.00 93.69 126 ASN A N 1
ATOM 1054 C CA . ASN A 1 126 ? -16.881 7.890 16.760 1.00 93.69 126 ASN A CA 1
ATOM 1055 C C . ASN A 1 126 ? -16.091 9.201 16.827 1.00 93.69 126 ASN A C 1
ATOM 1057 O O . ASN A 1 126 ? -15.551 9.599 15.794 1.00 93.69 126 ASN A O 1
ATOM 1061 N N . GLU A 1 127 ? -15.999 9.828 18.000 1.00 93.06 127 GLU A N 1
ATOM 1062 C CA . GLU A 1 127 ? -15.226 11.053 18.242 1.00 93.06 127 GLU A CA 1
ATOM 1063 C C . GLU A 1 127 ? -13.723 10.829 18.043 1.00 93.06 127 GLU A C 1
ATOM 1065 O O . GLU A 1 127 ? -13.110 11.511 17.218 1.00 93.06 127 GLU A O 1
ATOM 1070 N N . ASP A 1 128 ? -13.149 9.819 18.708 1.00 93.81 128 ASP A N 1
ATOM 1071 C CA . ASP A 1 128 ? -11.731 9.463 18.568 1.00 93.81 128 ASP A CA 1
ATOM 1072 C C . ASP A 1 128 ? -11.362 9.206 17.097 1.00 93.81 128 ASP A C 1
ATOM 1074 O O . ASP A 1 128 ? -10.321 9.651 16.604 1.00 93.81 128 ASP A O 1
ATOM 1078 N N . ILE A 1 129 ? -12.220 8.483 16.369 1.00 95.00 129 ILE A N 1
ATOM 1079 C CA . ILE A 1 129 ? -11.980 8.178 14.958 1.00 95.00 129 ILE A CA 1
ATOM 1080 C C . ILE A 1 129 ? -12.117 9.416 14.071 1.00 95.00 129 ILE A C 1
ATOM 1082 O O . ILE A 1 129 ? -11.315 9.573 13.150 1.00 95.00 129 ILE A O 1
ATOM 1086 N N . SER A 1 130 ? -13.085 10.296 14.331 1.00 94.19 130 SER A N 1
ATOM 1087 C CA . SER A 1 130 ? -13.201 11.561 13.599 1.00 94.19 130 SER A CA 1
ATOM 1088 C C . SER A 1 130 ? -11.944 12.419 13.787 1.00 94.19 130 SER A C 1
ATOM 1090 O O . SER A 1 130 ? -11.384 12.888 12.800 1.00 94.19 130 SER A O 1
ATOM 1092 N N . TYR A 1 131 ? -11.412 12.509 15.011 1.00 94.19 131 TYR A N 1
ATOM 1093 C CA . TYR A 1 131 ? -10.152 13.208 15.281 1.00 94.19 131 TYR A CA 1
ATOM 1094 C C . TYR A 1 131 ? -8.964 12.603 14.509 1.00 94.19 131 TYR A C 1
ATOM 1096 O O . TYR A 1 131 ? -8.155 13.319 13.918 1.00 94.19 131 TYR A O 1
ATOM 1104 N N . MET A 1 132 ? -8.870 11.269 14.434 1.00 93.88 132 MET A N 1
ATOM 1105 C CA . MET A 1 132 ? -7.851 10.604 13.607 1.00 93.88 132 MET A CA 1
ATOM 1106 C C . MET A 1 132 ? -8.008 10.908 12.106 1.00 93.88 132 MET A C 1
ATOM 1108 O O . MET A 1 132 ? -7.003 11.038 11.406 1.00 93.88 132 MET A O 1
ATOM 1112 N N . GLN A 1 133 ? -9.241 11.023 11.602 1.00 94.19 133 GLN A N 1
ATOM 1113 C CA . GLN A 1 133 ? -9.529 11.365 10.201 1.00 94.19 133 GLN A CA 1
ATOM 1114 C C . GLN A 1 133 ? -9.204 12.828 9.868 1.00 94.19 133 GLN A C 1
ATOM 1116 O O . GLN A 1 133 ? -8.795 13.113 8.742 1.00 94.19 133 GLN A O 1
ATOM 1121 N N . GLU A 1 134 ? -9.353 13.742 10.824 1.00 93.00 134 GLU A N 1
ATOM 1122 C CA . GLU A 1 134 ? -8.958 15.147 10.678 1.00 93.00 134 GLU A CA 1
ATOM 1123 C C . GLU A 1 134 ? -7.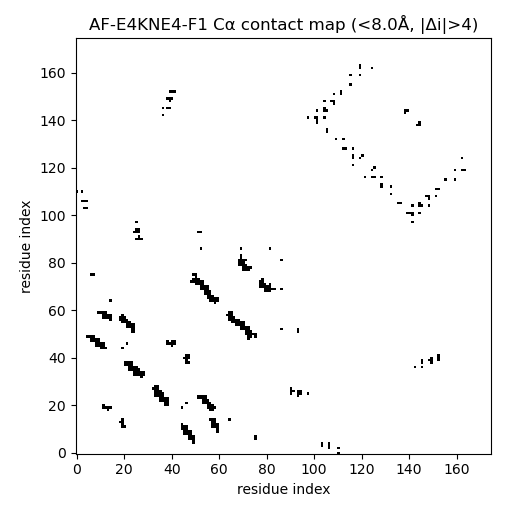435 15.283 10.617 1.00 93.00 134 GLU A C 1
ATOM 1125 O O . GLU A 1 134 ? -6.912 15.794 9.629 1.00 93.00 134 GLU A O 1
ATOM 1130 N N . ASN A 1 135 ? 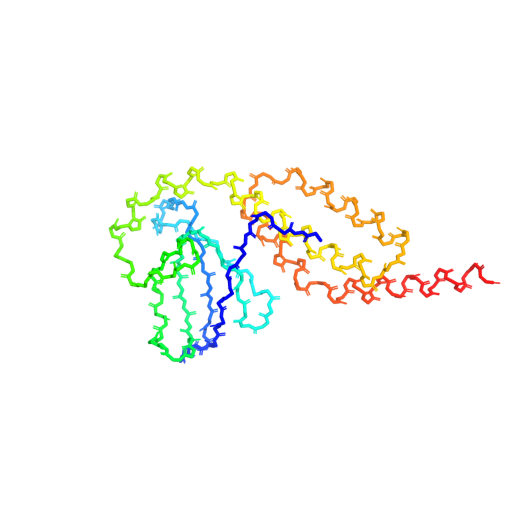-6.719 14.703 11.588 1.00 92.12 135 ASN A N 1
ATOM 1131 C CA . ASN A 1 135 ? -5.249 14.699 11.617 1.00 92.12 135 ASN A CA 1
ATOM 1132 C C . ASN A 1 135 ? -4.630 14.044 10.381 1.00 92.12 135 ASN A C 1
ATOM 1134 O O . ASN A 1 135 ? -3.493 14.341 10.010 1.00 92.12 135 ASN A O 1
ATOM 1138 N N . LEU A 1 136 ? -5.360 13.118 9.748 1.00 92.69 136 LEU A N 1
ATOM 1139 C CA . LEU A 1 136 ? -4.915 12.515 8.508 1.00 92.69 136 LEU A CA 1
ATOM 1140 C C . LEU A 1 136 ? -4.629 13.611 7.485 1.00 92.69 136 LEU A C 1
ATOM 1142 O O . LEU A 1 136 ? -3.559 13.550 6.895 1.00 92.69 136 LEU A O 1
ATOM 1146 N N . GLN A 1 137 ? -5.506 14.614 7.323 1.00 89.31 137 GLN A N 1
ATOM 1147 C CA . GLN A 1 137 ? -5.432 15.653 6.280 1.00 89.31 137 GLN A CA 1
ATOM 1148 C C . GLN A 1 137 ? -4.101 16.415 6.256 1.00 89.31 137 GLN A C 1
ATOM 1150 O O . GLN A 1 137 ? -3.631 16.779 5.180 1.00 89.31 137 GLN A O 1
ATOM 1155 N N . ASP A 1 138 ? -3.424 16.537 7.394 1.00 89.81 138 ASP A N 1
ATOM 1156 C CA . ASP A 1 138 ? -2.144 17.242 7.500 1.00 89.81 138 ASP A CA 1
ATOM 1157 C C . ASP A 1 138 ? -0.953 16.466 6.892 1.00 89.81 138 ASP A C 1
ATOM 1159 O O . ASP A 1 138 ? 0.115 17.032 6.645 1.00 89.81 138 ASP A O 1
ATOM 1163 N N . LEU A 1 139 ? -1.114 15.165 6.608 1.00 90.56 139 LEU A N 1
ATOM 1164 C CA . LEU A 1 139 ? -0.050 14.300 6.079 1.00 90.56 139 LEU A CA 1
ATOM 1165 C C . LEU A 1 139 ? 0.114 14.396 4.552 1.00 90.56 139 LEU A C 1
ATOM 1167 O O . LEU A 1 139 ? -0.612 13.748 3.808 1.00 90.56 139 LEU A O 1
ATOM 1171 N N . ASN A 1 140 ? 1.131 15.117 4.076 1.00 88.38 140 ASN A N 1
ATOM 1172 C CA . ASN A 1 140 ? 1.343 15.393 2.641 1.00 88.38 140 ASN A CA 1
ATOM 1173 C C . ASN A 1 140 ? 2.441 14.549 1.959 1.00 88.38 140 ASN A C 1
ATOM 1175 O O . ASN A 1 140 ? 2.950 14.934 0.906 1.00 88.38 140 ASN A O 1
ATOM 1179 N N . ASP A 1 141 ? 2.826 13.414 2.546 1.00 89.69 141 ASP A N 1
ATOM 1180 C CA . ASP A 1 141 ? 3.822 12.487 1.987 1.00 89.69 141 ASP A CA 1
ATOM 1181 C C . ASP A 1 141 ? 3.218 11.079 1.879 1.00 89.69 141 ASP A C 1
ATOM 1183 O O . ASP A 1 141 ? 2.765 10.509 2.877 1.00 89.69 141 ASP A O 1
ATOM 1187 N N . SER A 1 142 ? 3.213 10.500 0.672 1.00 90.81 142 SER A N 1
ATOM 1188 C CA . SER A 1 142 ? 2.679 9.152 0.435 1.00 90.81 142 SER A CA 1
ATOM 1189 C C . SER A 1 142 ? 3.421 8.059 1.198 1.00 90.81 142 SER A C 1
ATOM 1191 O O . SER A 1 142 ? 2.813 7.047 1.554 1.00 90.81 142 SER A O 1
ATOM 1193 N N . GLN A 1 143 ? 4.708 8.244 1.488 1.00 92.44 143 GLN A N 1
ATOM 1194 C CA . GLN A 1 143 ? 5.469 7.299 2.290 1.00 92.44 143 GLN A CA 1
ATOM 1195 C C . GLN A 1 143 ? 4.970 7.306 3.736 1.00 92.44 143 GLN A C 1
ATOM 1197 O O . GLN A 1 143 ? 4.638 6.246 4.264 1.00 92.44 143 GLN A O 1
ATOM 1202 N N . VAL A 1 144 ? 4.831 8.493 4.334 1.00 94.31 144 VAL A N 1
ATOM 1203 C CA . VAL A 1 144 ? 4.296 8.649 5.696 1.00 94.31 144 VAL A CA 1
ATOM 1204 C C . VAL A 1 144 ? 2.870 8.103 5.770 1.00 94.31 144 VAL A C 1
ATOM 1206 O O . VAL A 1 144 ? 2.561 7.313 6.657 1.00 94.31 144 VAL A O 1
ATOM 1209 N N . LEU A 1 145 ? 2.022 8.426 4.789 1.00 96.50 145 LEU A N 1
ATOM 1210 C CA . LEU A 1 145 ? 0.667 7.878 4.687 1.00 96.50 145 LEU A CA 1
ATOM 1211 C C . LEU A 1 145 ? 0.667 6.341 4.610 1.00 96.50 145 LEU A C 1
ATOM 1213 O O . LEU A 1 145 ? -0.129 5.685 5.280 1.00 96.50 145 LEU A O 1
ATOM 1217 N N . THR A 1 146 ? 1.573 5.742 3.834 1.00 96.44 146 THR A N 1
ATOM 1218 C CA . THR A 1 146 ? 1.671 4.276 3.727 1.00 96.44 146 THR A CA 1
ATOM 1219 C C . THR A 1 146 ? 2.145 3.640 5.036 1.00 96.44 146 THR A C 1
ATOM 1221 O O . THR A 1 146 ? 1.657 2.577 5.428 1.00 96.44 146 THR A O 1
ATOM 1224 N N . GLU A 1 147 ? 3.064 4.288 5.751 1.00 95.69 147 GLU A N 1
ATOM 1225 C CA . GLU A 1 147 ? 3.504 3.858 7.079 1.00 95.69 147 GLU A CA 1
ATOM 1226 C C . GLU A 1 147 ? 2.356 3.934 8.098 1.00 95.69 147 GLU A C 1
ATOM 1228 O O . GLU A 1 147 ? 2.140 2.974 8.845 1.00 95.69 147 GLU A O 1
ATOM 1233 N N . THR A 1 148 ? 1.561 5.010 8.082 1.00 96.44 148 THR A N 1
ATOM 1234 C CA . THR A 1 148 ? 0.339 5.144 8.889 1.00 96.44 148 THR A CA 1
ATOM 1235 C C . THR A 1 148 ? -0.656 4.026 8.583 1.00 96.44 148 THR A C 1
ATOM 1237 O O . THR A 1 148 ? -1.141 3.369 9.506 1.00 96.44 148 THR A O 1
ATOM 1240 N N . LEU A 1 149 ? -0.913 3.746 7.301 1.00 97.25 149 LEU A N 1
ATOM 1241 C CA . LEU A 1 149 ? -1.775 2.642 6.871 1.00 97.25 149 LEU A CA 1
ATOM 1242 C C . LEU A 1 149 ? -1.267 1.289 7.395 1.00 97.25 149 LEU A C 1
ATOM 1244 O O . LEU A 1 149 ? -2.039 0.504 7.943 1.00 97.25 149 LEU A O 1
ATOM 1248 N N . SER A 1 150 ? 0.037 1.031 7.275 1.00 96.69 150 SER A N 1
ATOM 1249 C CA . SER A 1 150 ? 0.676 -0.199 7.758 1.00 96.69 150 SER A CA 1
ATOM 1250 C C . SER A 1 150 ? 0.506 -0.387 9.267 1.00 96.69 150 SER A C 1
ATOM 1252 O O . SER A 1 150 ? 0.172 -1.480 9.734 1.00 96.69 150 SER A O 1
ATOM 1254 N N . GLN A 1 151 ? 0.696 0.678 10.049 1.00 96.00 151 GLN A N 1
ATOM 1255 C CA . GLN A 1 151 ? 0.490 0.636 11.496 1.00 96.00 151 GLN A CA 1
ATOM 1256 C C . GLN A 1 151 ? -0.978 0.413 11.859 1.00 96.00 151 GLN A C 1
ATOM 1258 O O . GLN A 1 151 ? -1.258 -0.385 12.755 1.00 96.00 151 GLN A O 1
ATOM 1263 N N . LEU A 1 152 ? -1.904 1.075 11.161 1.00 96.56 152 LEU A N 1
ATOM 1264 C CA . LEU A 1 152 ? -3.335 0.919 11.395 1.00 96.56 152 LEU A CA 1
ATOM 1265 C C . LEU A 1 152 ? -3.790 -0.517 11.119 1.00 96.56 152 LEU A C 1
ATOM 1267 O O . LEU A 1 152 ? -4.434 -1.116 11.976 1.00 96.56 152 LEU A O 1
ATOM 1271 N N . LEU A 1 153 ? -3.395 -1.104 9.986 1.00 95.94 153 LEU A N 1
ATOM 1272 C CA . LEU A 1 153 ? -3.717 -2.495 9.647 1.00 95.94 153 LEU A CA 1
ATOM 1273 C C . LEU A 1 153 ? -3.216 -3.477 10.716 1.00 95.94 153 LEU A C 1
ATOM 1275 O O . LEU A 1 153 ? -3.963 -4.349 11.149 1.00 95.94 153 LEU A O 1
ATOM 1279 N N . LYS A 1 154 ? -1.986 -3.293 11.217 1.00 94.50 154 LYS A N 1
ATOM 1280 C CA . LYS A 1 154 ? -1.416 -4.138 12.284 1.00 94.50 154 LYS A CA 1
ATOM 1281 C C . LYS A 1 154 ? -2.109 -3.968 13.633 1.00 94.50 154 LYS A C 1
ATOM 1283 O O . LYS A 1 154 ? -2.147 -4.907 14.424 1.00 94.50 154 LYS A O 1
ATOM 1288 N N . ARG A 1 155 ? -2.584 -2.759 13.942 1.00 93.75 155 ARG A N 1
ATOM 1289 C CA . ARG A 1 155 ? -3.140 -2.423 15.261 1.00 93.75 155 ARG A CA 1
ATOM 1290 C C . ARG A 1 155 ? -4.657 -2.529 15.323 1.00 93.75 155 ARG A C 1
ATOM 1292 O O . ARG A 1 155 ? -5.167 -2.568 16.440 1.00 93.75 155 ARG A O 1
ATOM 1299 N N . LYS A 1 156 ? -5.359 -2.625 14.189 1.00 93.94 156 LYS A N 1
ATOM 1300 C CA . LYS A 1 156 ? -6.829 -2.603 14.086 1.00 93.94 156 LYS A CA 1
ATOM 1301 C C . LYS A 1 156 ? -7.513 -3.463 15.152 1.00 93.94 156 LYS A C 1
ATOM 1303 O O . LYS A 1 156 ? -8.271 -2.947 15.967 1.00 93.94 156 LYS A O 1
ATOM 1308 N N . ASP A 1 157 ? -7.168 -4.745 15.220 1.00 93.06 157 ASP A N 1
ATOM 1309 C CA . ASP A 1 157 ? -7.815 -5.688 16.141 1.00 93.06 157 ASP A CA 1
ATOM 1310 C C . ASP A 1 157 ? -7.504 -5.374 17.612 1.00 93.06 157 ASP A C 1
ATOM 1312 O O . ASP A 1 157 ? -8.341 -5.548 18.498 1.00 93.06 157 ASP A O 1
ATOM 1316 N N . SER A 1 158 ? -6.294 -4.880 17.893 1.00 94.06 158 SER A N 1
ATOM 1317 C CA . SER A 1 158 ? -5.918 -4.438 19.239 1.00 94.06 158 SER A CA 1
ATOM 1318 C C . SER A 1 158 ? -6.652 -3.159 19.647 1.00 94.06 158 SER A C 1
ATOM 1320 O O . SER A 1 158 ? -7.087 -3.058 20.792 1.00 94.06 158 SER A O 1
ATOM 1322 N N . MET A 1 159 ? -6.851 -2.225 18.711 1.00 93.69 159 MET A N 1
ATOM 1323 C CA . MET A 1 159 ? -7.620 -0.999 18.931 1.00 93.69 159 MET A CA 1
ATOM 1324 C C . MET A 1 159 ? -9.076 -1.338 19.244 1.00 93.69 159 MET A C 1
ATOM 1326 O O . MET A 1 159 ? -9.613 -0.843 20.230 1.00 93.69 159 MET A O 1
ATOM 1330 N N . ILE A 1 160 ? -9.681 -2.254 18.480 1.00 94.38 160 ILE A N 1
ATOM 1331 C CA . ILE A 1 160 ? -11.047 -2.731 18.727 1.00 94.38 160 ILE A CA 1
ATOM 1332 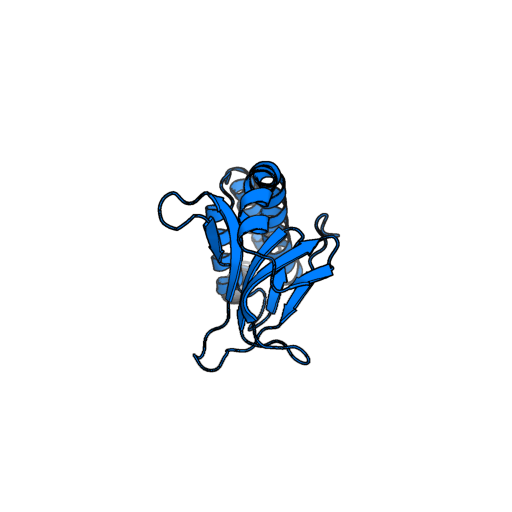C C . ILE A 1 160 ? -11.178 -3.295 20.147 1.00 94.38 160 ILE A C 1
ATOM 1334 O O . ILE A 1 160 ? -12.057 -2.882 20.902 1.00 94.38 160 ILE A O 1
ATOM 1338 N N . LYS A 1 161 ? -10.263 -4.180 20.564 1.00 94.94 161 LYS A N 1
ATOM 1339 C CA . LYS A 1 161 ? -10.269 -4.748 21.925 1.00 94.94 161 LYS A CA 1
ATOM 1340 C C . LYS A 1 161 ? -10.118 -3.680 23.011 1.00 94.94 161 LYS A C 1
ATOM 1342 O O . LYS A 1 161 ? -10.779 -3.758 24.045 1.00 94.94 161 LYS A O 1
ATOM 1347 N N . GLN A 1 162 ? -9.258 -2.685 22.792 1.00 93.06 162 GLN A N 1
ATOM 1348 C CA . GLN A 1 162 ? -9.068 -1.579 23.734 1.00 93.06 162 GLN A CA 1
ATOM 1349 C C . GLN A 1 162 ? -10.336 -0.735 23.874 1.00 93.06 162 GLN A C 1
ATOM 1351 O O . GLN A 1 162 ? -10.737 -0.429 24.997 1.00 93.06 162 GLN A O 1
ATOM 1356 N N . TYR A 1 163 ? -10.999 -0.411 22.764 1.00 94.69 163 TYR A N 1
ATOM 1357 C CA . TYR A 1 163 ? -12.279 0.287 22.794 1.00 94.69 163 TYR A CA 1
ATOM 1358 C C . TYR A 1 163 ? -13.351 -0.534 23.504 1.00 94.69 163 TYR A C 1
ATOM 1360 O O . TYR A 1 163 ? -13.973 -0.026 24.430 1.00 94.69 163 TYR A O 1
ATOM 1368 N N . GLN A 1 164 ? -13.504 -1.820 23.179 1.00 93.62 164 GLN A N 1
ATOM 1369 C CA . GLN A 1 164 ? -14.445 -2.705 23.874 1.00 93.62 164 GLN A CA 1
ATOM 1370 C C . GLN A 1 164 ? -14.224 -2.708 25.392 1.00 93.62 164 GLN A C 1
ATOM 1372 O O . GLN A 1 164 ? -15.187 -2.654 26.156 1.00 93.62 164 GLN A O 1
ATOM 1377 N N . GLN A 1 165 ? -12.968 -2.733 25.850 1.00 93.06 165 GLN A N 1
ATOM 1378 C CA . GLN A 1 165 ? -12.662 -2.666 27.278 1.00 93.06 165 GLN A CA 1
ATOM 1379 C C . GLN A 1 165 ? -13.036 -1.310 27.893 1.00 93.06 165 GLN A C 1
ATOM 1381 O O . GLN A 1 165 ? -13.612 -1.274 28.980 1.00 93.06 165 GLN A O 1
ATOM 1386 N N . ARG A 1 166 ? -12.738 -0.199 27.208 1.00 90.75 166 ARG A N 1
ATOM 1387 C CA . ARG A 1 166 ? -13.125 1.148 27.660 1.00 90.75 166 ARG A CA 1
ATOM 1388 C C . ARG A 1 166 ? -14.642 1.286 27.776 1.00 90.75 166 ARG A C 1
ATOM 1390 O O . ARG A 1 166 ? -15.117 1.794 28.784 1.00 90.75 166 ARG A O 1
ATOM 1397 N N . LEU A 1 167 ? -15.387 0.780 26.794 1.00 91.00 167 LEU A N 1
ATOM 1398 C CA . LEU A 1 167 ? -16.850 0.822 26.787 1.00 91.00 167 LEU A CA 1
ATOM 1399 C C . LEU A 1 167 ? -17.456 -0.003 27.928 1.00 91.00 167 LEU A C 1
ATOM 1401 O O . LEU A 1 167 ? -18.376 0.471 28.587 1.00 91.00 167 LEU A O 1
ATOM 1405 N N . LYS A 1 168 ? -16.918 -1.195 28.221 1.00 88.88 168 LYS A N 1
ATOM 1406 C CA . LYS A 1 168 ? -17.349 -1.995 29.383 1.00 88.88 168 LYS A CA 1
ATOM 1407 C C . LYS A 1 168 ? -17.155 -1.248 30.699 1.00 88.88 168 LYS A C 1
ATOM 1409 O O . LYS A 1 168 ? -18.047 -1.250 31.539 1.00 88.88 168 LYS A O 1
ATOM 1414 N N . ASN A 1 169 ? -16.000 -0.603 30.865 1.00 85.81 169 ASN A N 1
ATOM 1415 C CA . ASN A 1 169 ? -15.722 0.180 32.063 1.00 85.81 169 ASN A CA 1
ATOM 1416 C C . ASN A 1 169 ? -16.667 1.384 32.160 1.00 85.81 169 ASN A C 1
ATOM 1418 O O . ASN A 1 169 ? -17.163 1.660 33.240 1.00 85.81 169 ASN A O 1
ATOM 1422 N N . TYR A 1 170 ? -16.942 2.066 31.044 1.00 79.44 170 TYR A N 1
ATOM 1423 C CA . TYR A 1 170 ? -17.872 3.194 31.006 1.00 79.44 170 TYR A CA 1
ATOM 1424 C C . TYR A 1 170 ? -19.271 2.792 31.493 1.00 79.44 170 TYR A C 1
ATOM 1426 O O . TYR A 1 170 ? -19.773 3.411 32.421 1.00 79.44 170 TYR A O 1
ATOM 1434 N N . HIS A 1 171 ? -19.849 1.707 30.967 1.00 70.25 171 HIS A N 1
ATOM 1435 C CA . HIS A 1 171 ? -21.161 1.224 31.423 1.00 70.25 171 HIS A CA 1
ATOM 1436 C C . HIS A 1 171 ? -21.163 0.889 32.924 1.00 70.25 171 HIS A C 1
ATOM 1438 O O . HIS A 1 171 ? -22.080 1.268 33.632 1.00 70.25 171 HIS A O 1
ATOM 1444 N N . HIS A 1 172 ? -20.086 0.293 33.447 1.00 65.25 172 HIS A N 1
ATOM 1445 C CA . HIS A 1 172 ? -19.989 -0.039 34.873 1.00 65.25 172 HIS A CA 1
ATOM 1446 C C . HIS A 1 172 ? -19.977 1.176 35.823 1.00 65.25 172 HIS A C 1
ATOM 1448 O O . HIS A 1 172 ? -20.307 1.023 36.994 1.00 65.25 172 HIS A O 1
ATOM 1454 N N . TYR A 1 173 ? -19.564 2.359 35.356 1.00 60.91 173 TYR A N 1
ATOM 1455 C CA . TYR A 1 173 ? -19.541 3.580 36.175 1.00 60.91 173 TYR A CA 1
ATOM 1456 C C . TYR A 1 173 ? -20.823 4.415 36.076 1.00 60.91 173 TYR A C 1
ATOM 1458 O O . TYR A 1 173 ? -21.003 5.320 36.891 1.00 60.91 173 TYR A O 1
ATOM 1466 N N . TRP A 1 174 ? -21.667 4.151 35.077 1.00 57.72 174 TRP A N 1
ATOM 1467 C CA . TRP A 1 174 ? -22.882 4.923 34.798 1.00 57.72 174 TRP A CA 1
ATOM 1468 C C . TRP A 1 174 ? -24.178 4.095 34.916 1.00 57.72 174 TRP A C 1
ATOM 1470 O O . TRP A 1 174 ? -25.249 4.641 34.653 1.00 57.72 174 TRP A O 1
ATOM 1480 N N . ASP A 1 175 ? -24.075 2.834 35.355 1.00 49.41 175 ASP A N 1
ATOM 1481 C CA . ASP A 1 175 ? -25.154 2.007 35.929 1.00 49.41 175 ASP A CA 1
ATOM 1482 C C . ASP A 1 175 ? -25.179 2.136 37.467 1.00 49.41 175 ASP A C 1
ATOM 1484 O O . ASP A 1 175 ? -26.290 2.168 38.049 1.00 49.41 175 ASP A O 1
#

Nearest PDB structures (foldseek):
  7y0d-assembly1_G  TM=1.992E-01  e=8.220E-01  Mycolicibacterium smegmatis MC2 155
  8s1u-assembly1_H  TM=1.584E-01  e=8.737E-01  Bacillus subtilis subsp. subtilis str. 168
  4yxm-assembly1_A  TM=1.444E-01  e=6.934E+00  Thermotoga maritima

Foldseek 3Di:
DDFPFDWDKAFFAADPVRDWWKWFFQAQDPPPGTDTATAAALDVRIGTHGFGKIQTAGDDPPDDGRDSWIWGADPNDIDTRPDPVVVNVCRVVSNVCLVVLLVNLLSLLLVLLVVLCVVLVDDVSVVVSVVVSVVSVVDRGSNVSSVVSNVCSVCVVVVSVVSVVVVVVVVVVVD

Sequence (175 aa):
MERRFSPNYLSLSPGEDDKKWVAEITGPDPNFRFKRVFLPEFEPGLYEIHDGLYQIHGLHPGITPFKKEYCMVNRGHMERRVPYGSVIEALPYIQAYEPQRQERIREQITYILNQIKKELDHELVNEDISYMQENLQDLNDSQVLTETLSQLLKRKDSMIKQYQQRLKNYHHYWD